Protein AF-A0A9E4MDE5-F1 (afdb_monomer_lite)

pLDDT: mean 91.6, std 9.08, range [56.97, 98.19]

Secondary structure (DSSP, 8-state):
-HHHHHHHHHHHHHHHHHT-SPPSS--HHHHHHHHHHHHHHHHHHHHHHS-GGGPPPHHHHHHHHHHHHHHHHHHHHTTSS-HHHHHHHHHHHHHHHHHHH--

Sequence (103 aa):
MKDAYAISRILLADVYDATAQEESAPAPPRQRLRRLALTLSTLLFAAAHAPAAKRAAPDEALDHLNEMTLTIGACESGGVLSAAEAERLRQMSEALDRSLRDA

Radius of gyration: 13.7 Å; chains: 1; boundi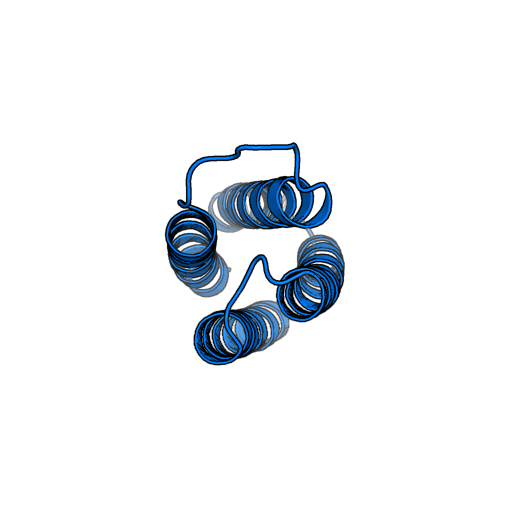ng box: 34×22×39 Å

Structure (mmCIF, N/CA/C/O backbone):
data_AF-A0A9E4MDE5-F1
#
_entry.id   AF-A0A9E4MDE5-F1
#
loop_
_atom_site.group_PDB
_atom_site.id
_atom_site.type_symbol
_atom_site.label_atom_id
_atom_site.label_alt_id
_atom_site.label_comp_id
_atom_site.label_asym_id
_atom_site.label_entity_id
_atom_site.label_seq_id
_atom_site.pdbx_PDB_ins_code
_atom_site.Cartn_x
_atom_site.Cartn_y
_atom_site.Cartn_z
_atom_site.occupancy
_atom_site.B_iso_or_equiv
_atom_site.auth_seq_id
_atom_site.auth_comp_id
_atom_site.auth_asym_id
_atom_s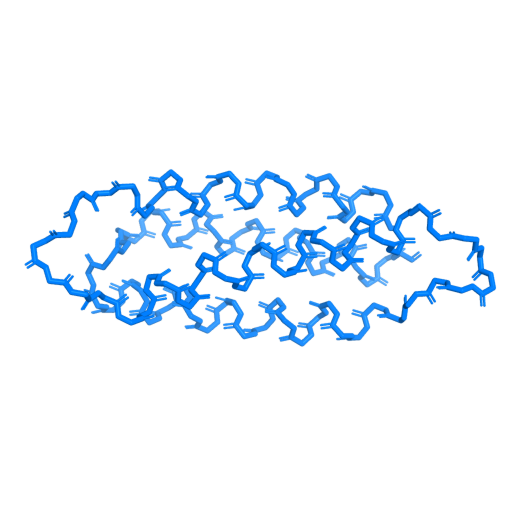ite.auth_atom_id
_atom_site.pdbx_PDB_model_num
ATOM 1 N N . MET A 1 1 ? 8.724 -5.672 -11.838 1.00 88.44 1 MET A N 1
ATOM 2 C CA . MET A 1 1 ? 7.795 -4.507 -11.933 1.00 88.44 1 MET A CA 1
ATOM 3 C C . MET A 1 1 ? 6.321 -4.845 -12.186 1.00 88.44 1 MET A C 1
ATOM 5 O O . MET A 1 1 ? 5.483 -4.262 -11.511 1.00 88.44 1 MET A O 1
ATOM 9 N N . LYS A 1 2 ? 5.950 -5.724 -13.137 1.00 89.19 2 LYS A N 1
ATOM 10 C CA . LYS A 1 2 ? 4.522 -6.046 -13.386 1.00 89.19 2 LYS A CA 1
ATOM 11 C C . LYS A 1 2 ? 3.832 -6.693 -12.176 1.00 89.19 2 LYS A C 1
ATOM 13 O O . LYS A 1 2 ? 2.707 -6.317 -11.861 1.00 89.19 2 LYS A O 1
ATOM 18 N N . ASP A 1 3 ? 4.532 -7.586 -11.481 1.00 93.94 3 ASP A N 1
ATOM 19 C CA . ASP A 1 3 ? 4.011 -8.261 -10.286 1.00 93.94 3 ASP A CA 1
ATOM 20 C C . ASP A 1 3 ? 3.831 -7.282 -9.123 1.00 93.94 3 ASP A C 1
ATOM 22 O O . ASP A 1 3 ? 2.745 -7.205 -8.557 1.00 93.94 3 ASP A O 1
ATOM 26 N N . ALA A 1 4 ? 4.834 -6.437 -8.858 1.00 94.88 4 ALA A N 1
ATOM 27 C CA . ALA A 1 4 ? 4.733 -5.355 -7.878 1.00 94.88 4 ALA A CA 1
ATOM 28 C C . ALA A 1 4 ? 3.523 -4.444 -8.151 1.00 94.88 4 ALA A C 1
ATOM 30 O O . ALA A 1 4 ? 2.773 -4.105 -7.238 1.00 94.88 4 ALA A O 1
ATOM 31 N N . TYR A 1 5 ? 3.261 -4.101 -9.418 1.00 95.56 5 TYR A N 1
ATOM 32 C CA . TYR A 1 5 ? 2.055 -3.356 -9.770 1.00 95.56 5 TYR A CA 1
ATOM 33 C C . TYR A 1 5 ? 0.767 -4.144 -9.468 1.00 95.56 5 TYR A C 1
ATOM 35 O O . TYR A 1 5 ? -0.151 -3.586 -8.865 1.00 95.56 5 TYR A O 1
ATOM 43 N N . ALA A 1 6 ? 0.688 -5.428 -9.826 1.00 96.62 6 ALA A N 1
ATOM 44 C CA . ALA A 1 6 ? -0.481 -6.258 -9.526 1.00 96.62 6 ALA A CA 1
ATOM 45 C C . ALA A 1 6 ? -0.756 -6.349 -8.013 1.00 96.62 6 ALA A C 1
ATOM 47 O O . ALA A 1 6 ? -1.888 -6.118 -7.585 1.00 96.62 6 ALA A O 1
ATOM 48 N N . ILE A 1 7 ? 0.285 -6.581 -7.208 1.00 97.38 7 ILE A N 1
ATOM 49 C CA . ILE A 1 7 ? 0.215 -6.601 -5.740 1.00 97.38 7 ILE A CA 1
ATOM 50 C C . ILE A 1 7 ? -0.256 -5.240 -5.207 1.00 97.38 7 ILE A C 1
ATOM 52 O O . ILE A 1 7 ? -1.181 -5.180 -4.400 1.00 97.38 7 ILE A O 1
ATOM 56 N N . SER A 1 8 ? 0.300 -4.133 -5.714 1.00 97.44 8 SER A N 1
ATOM 57 C CA . SER A 1 8 ? -0.072 -2.779 -5.270 1.00 97.44 8 SER A CA 1
ATOM 58 C C . SER A 1 8 ? -1.555 -2.450 -5.480 1.00 97.44 8 SER A C 1
ATOM 60 O O . SER A 1 8 ? -2.138 -1.706 -4.696 1.00 97.44 8 SER A O 1
ATOM 62 N N . ARG A 1 9 ? -2.195 -3.018 -6.512 1.00 97.75 9 ARG A N 1
ATOM 63 C CA . ARG A 1 9 ? -3.631 -2.825 -6.763 1.00 97.75 9 ARG A CA 1
ATOM 64 C C . ARG A 1 9 ? -4.504 -3.573 -5.766 1.00 97.75 9 ARG A C 1
ATOM 66 O O . ARG A 1 9 ? -5.542 -3.049 -5.375 1.00 97.75 9 ARG A O 1
ATOM 73 N N . ILE A 1 10 ? -4.098 -4.783 -5.387 1.00 97.75 10 ILE A N 1
ATOM 74 C CA . ILE A 1 10 ? -4.790 -5.571 -4.360 1.00 97.75 10 ILE A CA 1
ATOM 75 C C . ILE A 1 10 ? -4.670 -4.844 -3.021 1.00 97.75 10 ILE A C 1
ATOM 77 O O . ILE A 1 10 ? -5.672 -4.612 -2.355 1.00 97.75 10 ILE A O 1
ATOM 81 N N . LEU A 1 11 ? -3.464 -4.380 -2.691 1.00 97.62 11 LEU A N 1
ATOM 82 C CA . LEU A 1 11 ? -3.203 -3.587 -1.494 1.00 97.62 11 LEU A CA 1
ATOM 83 C C . LEU A 1 11 ? -4.035 -2.298 -1.448 1.00 97.62 11 LEU A C 1
ATOM 85 O O . LEU A 1 11 ? -4.596 -1.964 -0.409 1.00 97.62 11 LEU A O 1
ATOM 89 N N . LEU A 1 12 ? -4.166 -1.596 -2.577 1.00 98.12 12 LEU A N 1
ATOM 90 C CA . LEU A 1 12 ? -5.030 -0.422 -2.688 1.00 98.12 12 LEU A CA 1
ATOM 91 C C . LEU A 1 12 ? -6.495 -0.755 -2.380 1.00 98.12 12 LEU A C 1
ATOM 93 O O . LEU A 1 12 ? -7.123 -0.029 -1.614 1.00 98.12 12 LEU A O 1
ATOM 97 N N . ALA A 1 13 ? -7.034 -1.832 -2.955 1.00 97.56 13 ALA A N 1
ATOM 98 C CA . ALA A 1 13 ? -8.408 -2.257 -2.688 1.00 97.56 13 ALA A CA 1
ATOM 99 C C . ALA A 1 13 ? -8.605 -2.600 -1.202 1.00 97.56 13 ALA A C 1
ATOM 101 O O . ALA A 1 13 ? -9.494 -2.042 -0.562 1.00 97.56 13 ALA A O 1
ATOM 102 N N . ASP A 1 14 ? -7.702 -3.403 -0.632 1.00 97.00 14 ASP A N 1
ATOM 103 C CA . ASP A 1 14 ? -7.742 -3.804 0.777 1.00 97.00 14 ASP A CA 1
ATOM 104 C C . ASP A 1 14 ? -7.686 -2.593 1.725 1.00 97.00 14 ASP A C 1
ATOM 106 O O . ASP A 1 14 ? -8.397 -2.554 2.728 1.00 97.00 14 ASP A O 1
ATOM 110 N N . VAL A 1 15 ? -6.881 -1.570 1.407 1.00 97.12 15 VAL A N 1
ATOM 111 C CA . VAL A 1 15 ? -6.831 -0.320 2.184 1.00 97.12 15 VAL A CA 1
ATOM 112 C C . VAL A 1 15 ? -8.169 0.414 2.150 1.00 97.12 15 VAL A C 1
ATOM 114 O O . VAL A 1 15 ? -8.612 0.926 3.180 1.00 97.12 15 VAL A O 1
ATOM 117 N N . TYR A 1 16 ? -8.812 0.518 0.987 1.00 94.94 16 TYR A N 1
ATOM 118 C CA . TYR A 1 16 ? -10.093 1.219 0.878 1.00 94.94 16 TYR A CA 1
ATOM 119 C C . TYR A 1 16 ? -11.216 0.465 1.589 1.00 94.94 16 TYR A C 1
ATOM 121 O O . TYR A 1 16 ? -11.992 1.109 2.298 1.00 94.94 16 TYR A O 1
ATOM 129 N N . ASP A 1 17 ? -11.236 -0.863 1.486 1.00 94.50 17 ASP A N 1
ATOM 130 C CA . ASP A 1 17 ? -12.196 -1.721 2.183 1.00 94.50 17 ASP A CA 1
ATOM 131 C C . ASP A 1 17 ? -12.035 -1.612 3.705 1.00 94.50 17 ASP A C 1
ATOM 133 O O . ASP A 1 17 ? -12.991 -1.282 4.409 1.00 94.50 17 ASP A O 1
ATOM 137 N N . ALA A 1 18 ? -10.810 -1.773 4.219 1.00 93.31 18 ALA A N 1
ATOM 138 C CA . ALA A 1 18 ? -10.527 -1.717 5.656 1.00 93.31 18 ALA A CA 1
ATOM 139 C C . ALA A 1 18 ? -10.761 -0.326 6.271 1.00 93.31 18 ALA A C 1
ATOM 141 O O . ALA A 1 18 ? -10.888 -0.168 7.481 1.00 93.31 18 ALA A O 1
ATOM 142 N N . THR A 1 19 ? -10.821 0.717 5.443 1.00 91.56 19 THR A N 1
ATOM 143 C CA . THR A 1 19 ? -11.058 2.088 5.902 1.00 91.56 19 THR A CA 1
ATOM 144 C C . THR A 1 19 ? -12.454 2.605 5.564 1.00 91.56 19 THR A C 1
ATOM 146 O O . THR A 1 19 ? -12.715 3.787 5.781 1.00 91.56 19 THR A O 1
ATOM 149 N N . ALA A 1 20 ? -13.349 1.771 5.023 1.00 87.75 20 ALA A N 1
ATOM 150 C CA . ALA A 1 20 ? -14.625 2.186 4.435 1.00 87.75 20 ALA A CA 1
ATOM 151 C C . ALA A 1 20 ? -15.642 2.790 5.425 1.00 87.75 20 ALA A C 1
ATOM 153 O O . ALA A 1 20 ? -16.583 3.444 4.983 1.00 87.75 20 ALA A O 1
ATOM 154 N N . GLN A 1 21 ? -15.463 2.607 6.739 1.00 78.69 21 GLN A N 1
ATOM 155 C CA . GLN A 1 21 ? -16.400 3.105 7.753 1.00 78.69 21 GLN A CA 1
ATOM 156 C C . GLN A 1 21 ? -16.634 4.623 7.657 1.00 78.69 21 GLN A C 1
ATOM 158 O O . GLN A 1 21 ? -15.680 5.408 7.600 1.00 78.69 21 GLN A O 1
ATOM 163 N N . GLU A 1 22 ? -17.908 5.029 7.695 1.00 65.50 22 GLU A N 1
ATOM 164 C CA . GLU A 1 22 ? -18.331 6.433 7.653 1.00 65.50 22 GLU A CA 1
ATOM 165 C C . GLU A 1 22 ? -17.695 7.250 8.792 1.00 65.50 22 GLU A C 1
ATOM 167 O O . GLU A 1 22 ? -17.634 6.821 9.945 1.00 65.50 22 GLU A O 1
ATOM 172 N N . GLU A 1 23 ? -17.165 8.430 8.454 1.00 62.12 23 GLU A N 1
ATOM 173 C CA . GLU A 1 23 ? -16.546 9.337 9.424 1.00 62.12 23 GLU A CA 1
ATOM 174 C C . GLU A 1 23 ? -17.622 10.107 10.198 1.00 62.12 23 GLU A C 1
ATOM 176 O O . GLU A 1 23 ? -18.412 10.841 9.609 1.00 62.12 23 GLU A O 1
ATOM 181 N N . SER A 1 24 ? -17.594 10.028 11.531 1.00 57.38 24 SER A N 1
ATOM 182 C CA . SER A 1 24 ? -18.190 11.066 12.387 1.00 57.38 24 SER A CA 1
ATOM 183 C C . SER A 1 24 ? -17.218 12.231 12.635 1.00 57.38 24 SER A C 1
ATOM 185 O O . SER A 1 24 ? -17.646 13.331 12.982 1.00 57.38 24 SER A O 1
ATOM 187 N N . ALA A 1 25 ? -15.914 12.006 12.426 1.00 56.97 25 ALA A N 1
ATOM 188 C CA . ALA A 1 25 ? -14.837 12.985 12.526 1.00 56.97 25 ALA A CA 1
ATOM 189 C C . ALA A 1 25 ? -13.651 12.580 11.623 1.00 56.97 25 ALA A C 1
ATOM 191 O O . ALA A 1 25 ? -13.461 11.385 11.374 1.00 56.97 25 ALA A O 1
ATOM 192 N N . PRO A 1 26 ? -12.831 13.540 11.155 1.00 62.12 26 PRO A N 1
ATOM 193 C CA . PRO A 1 26 ? -11.659 13.240 10.341 1.00 62.12 26 PRO A CA 1
ATOM 194 C C . PRO A 1 26 ? -10.649 12.397 11.125 1.00 62.12 26 PRO A C 1
ATOM 196 O O . PRO A 1 26 ? -10.233 12.780 12.219 1.00 62.12 26 PRO A O 1
ATOM 199 N N . ALA A 1 27 ? -10.213 11.280 10.538 1.00 76.12 27 ALA A N 1
ATOM 200 C CA . ALA A 1 27 ? -9.119 10.459 11.055 1.00 76.12 27 ALA A CA 1
ATOM 201 C C . ALA A 1 27 ? -7.860 10.671 10.187 1.00 76.12 27 ALA A C 1
ATOM 203 O O . ALA A 1 27 ? -7.705 9.999 9.162 1.00 76.12 27 ALA A O 1
ATOM 204 N N . PRO A 1 28 ? -6.927 11.575 10.560 1.00 82.75 28 PRO A N 1
ATOM 205 C CA . PRO A 1 28 ? -5.747 11.881 9.744 1.00 82.75 28 PRO 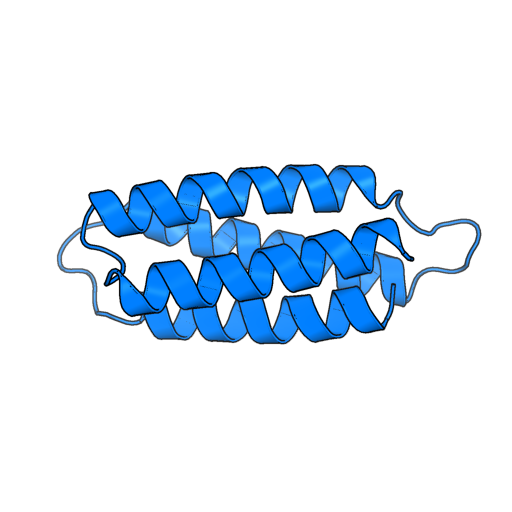A CA 1
ATOM 206 C C . PRO A 1 28 ? -4.928 10.652 9.294 1.00 82.75 28 PRO A C 1
ATOM 208 O O . PRO A 1 28 ? -4.527 10.619 8.126 1.00 82.75 28 PRO A O 1
ATOM 211 N N . PRO A 1 29 ? -4.721 9.608 10.132 1.00 88.12 29 PRO A N 1
ATOM 212 C CA . PRO A 1 29 ? -4.022 8.390 9.712 1.00 88.12 29 PRO A CA 1
ATOM 213 C C . PRO A 1 29 ? -4.725 7.654 8.563 1.00 88.12 29 PRO A C 1
ATOM 215 O O . PRO A 1 29 ? -4.065 7.197 7.633 1.00 88.12 29 PRO A O 1
ATOM 218 N N . ARG A 1 30 ? -6.064 7.614 8.568 1.00 90.62 30 ARG A N 1
ATOM 219 C CA . ARG A 1 30 ? -6.883 6.958 7.537 1.00 90.62 30 ARG A CA 1
ATOM 220 C C . ARG A 1 30 ? -6.677 7.595 6.166 1.00 90.62 30 ARG A C 1
ATOM 222 O O . ARG A 1 30 ? -6.426 6.908 5.178 1.00 90.62 30 ARG A O 1
ATOM 229 N N . GLN A 1 31 ? -6.783 8.923 6.104 1.00 92.25 31 GLN A N 1
ATOM 230 C CA . GLN A 1 31 ? -6.620 9.672 4.857 1.00 92.25 31 GLN A CA 1
ATOM 231 C C . GLN A 1 31 ? -5.188 9.562 4.325 1.00 92.25 31 GLN A C 1
ATOM 233 O O . GLN A 1 31 ? -4.990 9.420 3.116 1.00 92.25 31 GLN A O 1
ATOM 238 N N . ARG A 1 32 ? -4.193 9.575 5.224 1.00 94.75 32 ARG A N 1
ATOM 239 C CA . ARG A 1 32 ? -2.789 9.343 4.867 1.00 94.75 32 ARG A CA 1
ATOM 240 C C . ARG A 1 32 ? -2.587 7.946 4.285 1.00 94.75 32 ARG A C 1
ATOM 242 O O . ARG A 1 32 ? -1.986 7.838 3.222 1.00 94.75 32 ARG A O 1
ATOM 249 N N . LEU A 1 33 ? -3.146 6.910 4.915 1.00 96.31 33 LEU A N 1
ATOM 250 C CA . LEU A 1 33 ? -3.037 5.526 4.447 1.00 96.31 33 LEU A CA 1
ATOM 251 C C . LEU A 1 33 ? -3.613 5.359 3.033 1.00 96.31 33 LEU A C 1
ATOM 253 O O . LEU A 1 33 ? -2.936 4.844 2.145 1.00 96.31 33 LEU A O 1
ATOM 257 N N . ARG A 1 34 ? -4.825 5.878 2.795 1.00 95.81 34 ARG A N 1
ATOM 258 C CA . ARG A 1 34 ? -5.463 5.871 1.465 1.00 95.81 34 ARG A CA 1
ATOM 259 C C . ARG A 1 34 ? -4.624 6.582 0.408 1.00 95.81 34 ARG A C 1
ATOM 261 O O . ARG A 1 34 ? -4.516 6.102 -0.719 1.00 95.81 34 ARG A O 1
ATOM 268 N N . ARG A 1 35 ? -4.037 7.732 0.762 1.00 96.56 35 ARG A N 1
ATOM 269 C CA . ARG A 1 35 ? -3.186 8.506 -0.149 1.00 96.56 35 ARG A CA 1
ATOM 270 C C . ARG A 1 35 ? -1.914 7.742 -0.497 1.00 96.56 35 ARG A C 1
ATOM 272 O O . ARG A 1 35 ? -1.601 7.644 -1.675 1.00 96.56 35 ARG A O 1
ATOM 279 N N . LEU A 1 36 ? -1.225 7.177 0.493 1.00 97.31 36 LEU A N 1
ATOM 280 C CA . LEU A 1 36 ? -0.004 6.400 0.275 1.00 97.31 36 LEU A CA 1
ATOM 281 C C . LEU A 1 36 ? -0.259 5.190 -0.626 1.00 97.31 36 LEU A C 1
ATOM 283 O O . LEU A 1 36 ? 0.470 4.999 -1.596 1.00 97.31 36 LEU A O 1
ATOM 287 N N . ALA A 1 37 ? -1.340 4.443 -0.381 1.00 97.50 37 ALA A N 1
ATOM 288 C CA . ALA A 1 37 ? -1.717 3.307 -1.220 1.00 97.50 37 ALA A CA 1
ATOM 289 C C . ALA A 1 37 ? -1.989 3.721 -2.679 1.00 97.50 37 ALA A C 1
ATOM 291 O O . ALA A 1 37 ? -1.533 3.061 -3.617 1.00 97.50 37 ALA A O 1
ATOM 292 N N . LEU A 1 38 ? -2.697 4.839 -2.888 1.00 97.62 38 LEU A N 1
ATOM 293 C CA . LEU A 1 38 ? -2.981 5.365 -4.226 1.00 97.62 38 LEU A CA 1
ATOM 294 C C . LEU A 1 38 ? -1.705 5.835 -4.938 1.00 97.62 38 LEU A C 1
ATOM 296 O O . LEU A 1 38 ? -1.501 5.509 -6.111 1.00 97.62 38 LEU A O 1
ATOM 300 N N . THR A 1 39 ? -0.844 6.582 -4.241 1.00 96.25 39 THR A N 1
ATOM 301 C CA . THR A 1 39 ? 0.430 7.059 -4.790 1.00 96.25 39 THR A CA 1
ATOM 302 C C . THR A 1 39 ? 1.313 5.883 -5.184 1.00 96.25 39 THR A C 1
ATOM 304 O O . THR A 1 39 ? 1.790 5.838 -6.316 1.00 96.25 39 THR A O 1
ATOM 307 N N . LEU A 1 40 ? 1.462 4.890 -4.305 1.00 96.06 40 LEU A N 1
ATOM 308 C CA . LEU A 1 40 ? 2.271 3.703 -4.563 1.00 96.06 40 LEU A CA 1
ATOM 309 C C . LEU A 1 40 ? 1.764 2.927 -5.786 1.00 96.06 40 LEU A C 1
ATOM 311 O O . LEU A 1 40 ? 2.545 2.604 -6.679 1.00 96.06 40 LEU A O 1
ATOM 315 N N . SER A 1 41 ? 0.451 2.695 -5.888 1.00 96.62 41 SER A N 1
ATOM 316 C CA . SER A 1 41 ? -0.127 2.025 -7.060 1.00 96.62 41 SER A CA 1
ATOM 317 C C . SER A 1 41 ? 0.082 2.825 -8.354 1.00 96.62 41 SER A C 1
ATOM 319 O O . SER A 1 41 ? 0.359 2.242 -9.404 1.00 96.62 41 SER A O 1
ATOM 321 N N . THR A 1 42 ? 0.024 4.158 -8.284 1.00 95.31 42 THR A N 1
ATOM 322 C CA . THR A 1 42 ? 0.248 5.046 -9.437 1.00 95.31 42 THR A CA 1
ATOM 323 C C . THR A 1 42 ? 1.710 5.045 -9.889 1.00 95.31 42 THR A C 1
ATOM 325 O O . THR A 1 42 ? 1.982 4.921 -11.086 1.00 95.31 42 THR A O 1
ATOM 328 N N . LEU A 1 43 ? 2.656 5.125 -8.948 1.00 93.94 43 LEU A N 1
ATOM 329 C CA . LEU A 1 43 ? 4.093 5.034 -9.227 1.00 93.94 43 LEU A CA 1
ATOM 330 C C . LEU A 1 43 ? 4.433 3.699 -9.897 1.00 93.94 43 LEU A C 1
ATOM 332 O O . LEU A 1 43 ? 5.103 3.661 -10.932 1.00 93.94 43 LEU A O 1
ATOM 336 N N . LEU A 1 44 ? 3.905 2.598 -9.362 1.00 94.94 44 LEU A N 1
ATOM 337 C CA . LEU A 1 44 ? 4.160 1.263 -9.896 1.00 94.94 44 LEU A CA 1
ATOM 338 C C . LEU A 1 44 ? 3.467 1.016 -11.233 1.00 94.94 44 LEU A C 1
ATOM 340 O O . LEU A 1 44 ? 4.039 0.345 -12.092 1.00 94.94 44 LEU A O 1
ATOM 344 N N . PHE A 1 45 ? 2.292 1.607 -11.461 1.00 94.88 45 PHE A N 1
ATOM 345 C CA . PHE A 1 45 ? 1.679 1.634 -12.786 1.00 94.88 45 PHE A CA 1
ATOM 346 C C . PHE A 1 45 ? 2.603 2.315 -13.800 1.00 94.88 45 PHE A C 1
ATOM 348 O O . PHE A 1 45 ? 2.901 1.726 -14.843 1.00 94.88 45 PHE A O 1
ATOM 355 N N . ALA A 1 46 ? 3.085 3.521 -13.488 1.00 92.81 46 ALA A N 1
ATOM 356 C CA . ALA A 1 46 ? 3.971 4.270 -14.371 1.00 92.81 46 ALA A CA 1
ATOM 357 C C . ALA A 1 46 ? 5.255 3.481 -14.664 1.00 92.81 46 ALA A C 1
ATOM 359 O O . ALA A 1 46 ? 5.627 3.319 -15.825 1.00 92.81 46 ALA A O 1
ATOM 360 N N . ALA A 1 47 ? 5.885 2.903 -13.640 1.00 92.12 47 ALA A N 1
ATOM 361 C CA . ALA A 1 47 ? 7.103 2.116 -13.803 1.00 92.12 47 ALA A CA 1
ATOM 362 C C . ALA A 1 47 ? 6.883 0.806 -14.586 1.00 92.12 47 ALA A C 1
ATOM 364 O O . ALA A 1 47 ? 7.725 0.424 -15.401 1.00 92.12 47 ALA A O 1
ATOM 365 N N . ALA A 1 48 ? 5.748 0.124 -14.397 1.00 92.56 48 ALA A N 1
ATOM 366 C CA . ALA A 1 48 ? 5.427 -1.112 -15.115 1.00 92.56 48 ALA A CA 1
ATOM 367 C C . ALA A 1 48 ? 5.181 -0.895 -16.619 1.00 92.56 48 ALA A C 1
ATOM 369 O O . ALA A 1 48 ? 5.419 -1.814 -17.410 1.00 92.56 48 ALA A O 1
ATOM 370 N N . HIS A 1 49 ? 4.735 0.302 -17.012 1.00 92.19 49 HIS A N 1
ATOM 371 C CA . HIS A 1 49 ? 4.398 0.647 -18.398 1.00 92.19 49 HIS A CA 1
ATOM 372 C C . HIS A 1 49 ? 5.416 1.590 -19.058 1.00 92.19 49 HIS A C 1
ATOM 374 O O . HIS A 1 49 ? 5.327 1.847 -20.259 1.00 92.19 49 HIS A O 1
ATOM 380 N N . ALA A 1 50 ? 6.408 2.080 -18.311 1.00 89.19 50 ALA A N 1
ATOM 381 C CA . ALA A 1 50 ? 7.487 2.885 -18.858 1.00 89.19 50 ALA A CA 1
ATOM 382 C C . ALA A 1 50 ? 8.424 2.049 -19.758 1.00 89.19 50 ALA A C 1
ATOM 384 O O . ALA A 1 50 ? 8.718 0.880 -19.461 1.00 89.19 50 ALA A O 1
ATOM 385 N N . PRO A 1 51 ? 8.972 2.654 -20.832 1.00 86.06 51 PRO A N 1
ATOM 386 C CA . PRO A 1 51 ? 10.106 2.089 -21.559 1.00 86.06 51 PRO A CA 1
ATOM 387 C C . PRO A 1 51 ? 11.270 1.803 -20.603 1.00 86.06 51 PRO A C 1
ATOM 389 O O . PRO A 1 51 ? 11.478 2.564 -19.661 1.00 86.06 51 PRO A O 1
ATOM 392 N N . ALA A 1 52 ? 12.068 0.760 -20.862 1.00 81.44 52 ALA A N 1
ATOM 393 C CA . ALA A 1 52 ? 13.147 0.330 -19.958 1.00 81.44 52 ALA A CA 1
ATOM 394 C C . ALA A 1 52 ? 14.096 1.474 -19.544 1.00 81.44 52 ALA A C 1
ATOM 396 O O . ALA A 1 52 ? 14.438 1.587 -18.375 1.00 81.44 52 ALA A O 1
ATOM 397 N N . ALA A 1 53 ? 14.428 2.377 -20.474 1.00 79.00 53 ALA A N 1
ATOM 398 C CA . ALA A 1 53 ? 15.289 3.539 -20.234 1.00 79.00 53 ALA A CA 1
ATOM 399 C C . ALA A 1 53 ? 14.677 4.639 -19.334 1.00 79.00 53 ALA A C 1
ATOM 401 O O . ALA A 1 53 ? 15.364 5.595 -18.993 1.00 79.00 53 ALA A O 1
ATOM 402 N N . LYS A 1 54 ? 13.385 4.548 -18.998 1.00 78.00 54 LYS A N 1
ATOM 403 C CA . LYS A 1 54 ? 12.635 5.529 -18.193 1.00 78.00 54 LYS A CA 1
ATOM 404 C C . LYS A 1 54 ? 11.931 4.899 -16.990 1.00 78.00 54 LYS A C 1
ATOM 406 O O . LYS A 1 54 ? 11.071 5.541 -16.391 1.00 78.00 54 LYS A O 1
ATOM 411 N N . ARG A 1 55 ? 12.224 3.637 -16.662 1.00 77.69 55 ARG A N 1
ATOM 412 C CA . ARG A 1 55 ? 11.658 3.026 -15.457 1.00 77.69 55 ARG A CA 1
ATOM 413 C C . ARG A 1 55 ? 12.217 3.758 -14.244 1.00 77.69 55 ARG A C 1
ATOM 415 O O . ARG A 1 55 ? 13.431 3.864 -14.103 1.00 77.69 55 ARG A O 1
ATOM 422 N N . ALA A 1 56 ? 11.320 4.287 -13.418 1.00 72.69 56 ALA A N 1
ATOM 423 C CA . ALA A 1 56 ? 11.690 4.849 -12.129 1.00 72.69 56 ALA A CA 1
ATOM 424 C C . ALA A 1 56 ? 12.378 3.774 -11.274 1.00 72.69 56 ALA A C 1
ATOM 426 O O . ALA A 1 56 ? 12.057 2.586 -11.395 1.00 72.69 56 ALA A O 1
ATOM 427 N N . ALA A 1 57 ? 13.329 4.198 -10.441 1.00 73.06 57 ALA A N 1
ATOM 428 C CA . ALA A 1 57 ? 14.011 3.303 -9.518 1.00 73.06 57 ALA A CA 1
ATOM 429 C C . ALA A 1 57 ? 13.016 2.773 -8.466 1.00 73.06 57 ALA A C 1
ATOM 431 O O . ALA A 1 57 ? 12.151 3.531 -8.017 1.00 73.06 57 ALA A O 1
ATOM 432 N N . PRO A 1 58 ? 13.125 1.496 -8.057 1.00 85.81 58 PRO A N 1
ATOM 433 C CA . PRO A 1 58 ? 12.251 0.908 -7.040 1.00 85.81 58 PRO A CA 1
ATOM 434 C C . PRO A 1 58 ? 12.366 1.600 -5.671 1.00 85.81 58 PRO A C 1
ATOM 436 O O . PRO A 1 58 ? 11.449 1.478 -4.863 1.00 85.81 58 PRO A O 1
ATOM 439 N N . ASP A 1 59 ? 13.433 2.365 -5.431 1.00 89.25 59 ASP A N 1
ATOM 440 C CA . ASP A 1 59 ? 13.715 3.047 -4.163 1.00 89.25 59 ASP A CA 1
ATOM 441 C C . ASP A 1 59 ? 12.588 3.993 -3.718 1.00 89.25 59 ASP A C 1
ATOM 443 O O . ASP A 1 59 ? 12.147 3.923 -2.575 1.00 89.25 59 ASP A O 1
ATOM 447 N N . GLU A 1 60 ? 12.034 4.809 -4.624 1.00 92.00 60 GLU A N 1
ATOM 448 C CA . GLU A 1 60 ? 10.930 5.724 -4.281 1.00 92.00 60 GLU A CA 1
ATOM 449 C C . GLU A 1 60 ? 9.669 4.953 -3.849 1.00 92.00 60 GLU A C 1
ATOM 451 O O . GLU A 1 60 ? 8.969 5.339 -2.908 1.00 92.00 60 GLU A O 1
ATOM 456 N N . ALA A 1 61 ? 9.394 3.822 -4.507 1.00 94.19 61 ALA A N 1
ATOM 457 C CA . ALA A 1 61 ? 8.281 2.952 -4.145 1.00 94.19 61 ALA A CA 1
ATOM 458 C C . ALA A 1 61 ? 8.518 2.255 -2.795 1.00 94.19 61 ALA A C 1
ATOM 460 O O . ALA A 1 61 ? 7.574 2.107 -2.018 1.00 94.19 61 ALA A O 1
ATOM 461 N N . LEU A 1 62 ? 9.760 1.863 -2.495 1.00 95.75 62 LEU A N 1
ATOM 462 C CA . LEU A 1 62 ? 10.145 1.290 -1.203 1.00 95.75 62 LEU A CA 1
ATOM 463 C C . LEU A 1 62 ? 9.992 2.310 -0.066 1.00 95.75 62 LEU A C 1
ATOM 465 O O . LEU A 1 62 ? 9.454 1.967 0.987 1.00 95.75 62 LEU A O 1
ATOM 469 N N . ASP A 1 63 ? 10.374 3.569 -0.281 1.00 95.69 63 ASP A N 1
ATOM 470 C CA . ASP A 1 63 ? 10.187 4.638 0.707 1.00 95.69 63 ASP A CA 1
ATOM 471 C C . ASP A 1 63 ? 8.702 4.860 1.024 1.00 95.69 63 ASP A C 1
ATOM 473 O O . ASP A 1 63 ? 8.302 4.919 2.190 1.00 95.69 63 ASP A O 1
ATOM 477 N N . HIS A 1 64 ? 7.856 4.898 -0.010 1.00 95.62 64 HIS A N 1
ATOM 478 C CA . HIS A 1 64 ? 6.407 5.029 0.159 1.00 95.62 64 HIS A CA 1
ATOM 479 C C . HIS A 1 64 ? 5.787 3.812 0.855 1.00 95.62 64 HIS A C 1
ATOM 481 O O . HIS A 1 64 ? 4.880 3.960 1.676 1.00 95.62 64 HIS A O 1
ATOM 487 N N . LEU A 1 65 ? 6.275 2.609 0.555 1.00 97.25 65 LEU A N 1
ATOM 488 C CA . LEU A 1 65 ? 5.834 1.372 1.193 1.00 97.25 65 LEU A CA 1
ATOM 489 C C . LEU A 1 65 ? 6.214 1.322 2.682 1.00 97.25 65 LEU A C 1
ATOM 491 O O . LEU A 1 65 ? 5.398 0.919 3.516 1.00 97.25 65 LEU A O 1
ATOM 495 N N . ASN A 1 66 ? 7.411 1.794 3.034 1.00 97.44 66 ASN A N 1
ATOM 496 C CA . ASN A 1 66 ? 7.846 1.935 4.424 1.00 97.44 66 ASN A CA 1
ATOM 497 C C . ASN A 1 66 ? 6.959 2.931 5.181 1.00 97.44 66 ASN A C 1
ATOM 499 O O . ASN A 1 66 ? 6.461 2.625 6.267 1.00 97.44 66 ASN A O 1
ATOM 503 N N . GLU A 1 67 ? 6.692 4.100 4.593 1.00 97.31 67 GLU A N 1
ATOM 504 C CA . GLU A 1 67 ? 5.793 5.094 5.187 1.00 97.31 67 GLU A CA 1
ATOM 505 C C . GLU A 1 67 ? 4.369 4.544 5.368 1.00 97.31 67 GLU A C 1
ATOM 507 O O . GLU A 1 67 ? 3.718 4.772 6.395 1.00 97.31 67 GLU A O 1
ATOM 512 N N . MET A 1 68 ? 3.883 3.779 4.392 1.00 97.38 68 MET A N 1
ATOM 513 C CA . MET A 1 68 ? 2.572 3.144 4.458 1.00 97.38 68 MET A CA 1
ATOM 514 C C . MET A 1 68 ? 2.508 2.108 5.584 1.00 97.38 68 MET A C 1
ATOM 516 O O . MET A 1 68 ? 1.541 2.106 6.342 1.00 97.38 68 MET A O 1
ATOM 520 N N . THR A 1 69 ? 3.559 1.306 5.764 1.00 97.31 69 THR A N 1
ATOM 521 C CA . THR A 1 69 ? 3.662 0.312 6.846 1.00 97.31 69 THR A CA 1
ATOM 522 C C . THR A 1 69 ? 3.622 0.968 8.229 1.00 97.31 69 THR A C 1
ATOM 524 O O . THR A 1 69 ? 2.886 0.521 9.110 1.00 97.31 69 THR A O 1
ATOM 527 N N . LEU A 1 70 ? 4.326 2.091 8.412 1.00 97.25 70 LEU A N 1
ATOM 528 C CA . LEU A 1 70 ? 4.237 2.891 9.641 1.00 97.25 70 LEU A CA 1
ATOM 529 C C . LEU A 1 70 ? 2.824 3.456 9.852 1.00 97.25 70 LEU A C 1
ATOM 531 O O . LEU A 1 70 ? 2.297 3.458 10.966 1.00 97.25 70 LEU A O 1
ATOM 535 N N . THR A 1 71 ? 2.185 3.908 8.772 1.00 97.25 71 THR A N 1
ATOM 536 C CA . THR A 1 71 ? 0.831 4.470 8.820 1.00 97.25 71 THR A CA 1
ATOM 537 C C . THR A 1 71 ? -0.224 3.405 9.147 1.00 97.25 71 THR A C 1
ATOM 539 O O . THR A 1 71 ? -1.182 3.716 9.854 1.00 97.25 71 THR A O 1
ATOM 542 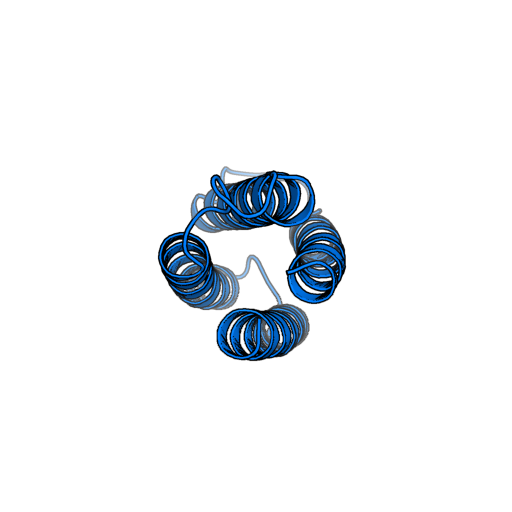N N . ILE A 1 72 ? -0.040 2.150 8.717 1.00 97.50 72 ILE A N 1
ATOM 543 C CA . ILE A 1 72 ? -0.881 1.011 9.125 1.00 97.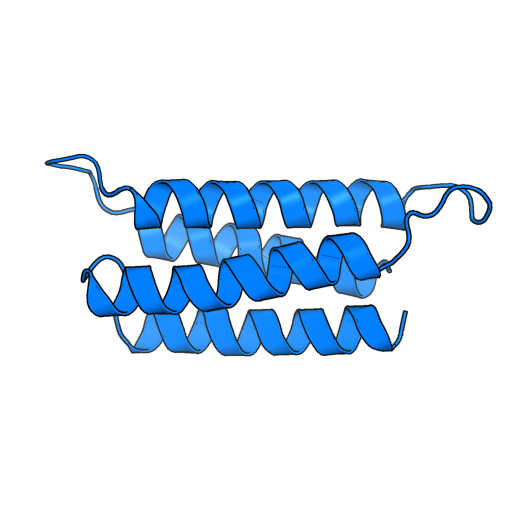50 72 ILE A CA 1
ATOM 544 C C . ILE A 1 72 ? -0.844 0.852 10.651 1.00 97.50 72 ILE A C 1
ATOM 546 O O . ILE A 1 72 ? -1.901 0.794 11.275 1.00 97.50 72 ILE A O 1
ATOM 550 N N . GLY A 1 73 ? 0.344 0.882 11.267 1.00 95.81 73 GLY A N 1
ATOM 551 C CA . GLY A 1 73 ? 0.484 0.800 12.728 1.00 95.81 73 GLY A CA 1
ATOM 552 C C . GLY A 1 73 ? -0.180 1.966 13.474 1.00 95.81 73 GLY A C 1
ATOM 553 O O . GLY A 1 73 ? -0.795 1.773 14.525 1.00 95.81 73 GLY A O 1
ATOM 554 N N . ALA A 1 74 ? -0.128 3.176 12.909 1.00 95.00 74 ALA A N 1
ATOM 555 C CA . ALA A 1 74 ? -0.850 4.329 13.451 1.00 95.00 74 ALA A CA 1
ATOM 556 C C . ALA A 1 74 ? -2.377 4.177 13.326 1.00 95.00 74 ALA A C 1
ATOM 558 O O . ALA A 1 74 ? -3.112 4.582 14.226 1.00 95.00 74 ALA A O 1
ATOM 559 N N . CYS A 1 75 ? -2.864 3.584 12.233 1.00 94.25 75 CYS A N 1
ATOM 560 C CA . CYS A 1 75 ? -4.285 3.298 12.045 1.00 94.25 75 CYS A CA 1
ATOM 561 C C . CYS A 1 75 ? -4.782 2.198 12.995 1.00 94.25 75 CYS A C 1
ATOM 563 O O . CYS A 1 75 ? -5.873 2.334 13.541 1.00 94.25 75 CYS A O 1
ATOM 565 N N . GLU A 1 76 ? -3.982 1.158 13.235 1.00 95.25 76 GLU A N 1
ATOM 566 C CA . GLU A 1 76 ? -4.257 0.117 14.237 1.00 95.25 76 GLU A CA 1
ATOM 567 C C . GLU A 1 76 ? -4.346 0.730 15.643 1.00 95.25 76 GLU A C 1
ATOM 569 O O . GLU A 1 76 ? -5.362 0.609 16.325 1.00 95.25 76 GLU A O 1
ATOM 574 N N . SER A 1 77 ? -3.325 1.495 16.042 1.00 93.50 77 SER A N 1
ATOM 575 C CA . SER A 1 77 ? -3.272 2.148 17.359 1.00 93.50 77 SER A CA 1
ATOM 576 C C . SER A 1 77 ? -4.388 3.181 17.560 1.00 93.50 77 SER A C 1
ATOM 578 O O . SER A 1 77 ? -4.851 3.395 18.677 1.00 93.50 77 SER A O 1
ATOM 580 N N . GLY A 1 78 ? -4.816 3.837 16.477 1.00 90.19 78 GLY A N 1
ATOM 581 C CA . GLY A 1 78 ? -5.894 4.826 16.470 1.00 90.19 78 GLY A CA 1
ATOM 582 C C . GLY A 1 78 ? -7.301 4.238 16.336 1.00 90.19 78 GLY A C 1
ATOM 583 O O . GLY A 1 78 ? -8.247 5.009 16.198 1.00 90.19 78 GLY A O 1
ATOM 584 N N . GLY A 1 79 ? -7.452 2.907 16.321 1.00 90.25 79 GLY A N 1
ATOM 585 C CA . GLY A 1 79 ? -8.749 2.235 16.185 1.00 90.25 79 GLY A CA 1
ATOM 586 C C . GLY A 1 79 ? -9.412 2.397 14.812 1.00 90.25 79 GLY A C 1
ATOM 587 O O . GLY A 1 79 ? -10.604 2.146 14.673 1.00 90.25 79 GLY A O 1
ATOM 588 N N . VAL A 1 80 ? -8.658 2.835 13.797 1.00 91.25 80 VAL A N 1
ATOM 589 C CA . VAL A 1 80 ? -9.123 2.921 12.404 1.00 91.25 80 VAL A CA 1
ATOM 590 C C . VAL A 1 80 ? -9.147 1.540 11.755 1.00 91.25 80 VAL A C 1
ATOM 592 O O . VAL A 1 80 ? -10.027 1.281 10.943 1.00 91.25 80 VAL A O 1
ATOM 595 N N . LEU A 1 81 ? -8.175 0.693 12.097 1.00 93.88 81 LEU A N 1
ATOM 596 C CA . LEU A 1 81 ? -8.075 -0.693 11.650 1.00 93.88 81 LEU A CA 1
ATOM 597 C C . LEU A 1 81 ? -8.196 -1.619 12.855 1.00 93.88 81 LEU A C 1
ATOM 599 O O . LEU A 1 81 ? -7.630 -1.344 13.915 1.00 93.88 81 LEU A O 1
ATOM 603 N N . SER A 1 82 ? -8.863 -2.752 12.674 1.00 94.94 82 SER A N 1
ATOM 604 C CA . SER A 1 82 ? -8.705 -3.892 13.573 1.00 94.94 82 SER A CA 1
ATOM 605 C C . SER A 1 82 ? -7.309 -4.510 13.428 1.00 94.94 82 SER A C 1
ATOM 607 O O . SER A 1 82 ? -6.655 -4.378 12.392 1.00 94.94 82 SER A O 1
ATOM 609 N N . ALA A 1 83 ? -6.869 -5.257 14.444 1.00 96.19 83 ALA A N 1
ATOM 610 C CA . ALA A 1 83 ? -5.593 -5.975 14.396 1.00 96.19 83 ALA A CA 1
ATOM 611 C C . ALA A 1 83 ? -5.511 -6.948 13.202 1.00 96.19 83 ALA A C 1
ATOM 613 O O . ALA A 1 83 ? -4.460 -7.089 12.581 1.00 96.19 83 ALA A O 1
ATOM 614 N N . ALA A 1 84 ? -6.630 -7.586 12.839 1.00 96.50 84 ALA A N 1
ATOM 615 C CA . ALA A 1 84 ? -6.691 -8.502 11.702 1.00 96.50 84 ALA A CA 1
ATOM 616 C C . ALA A 1 84 ? -6.533 -7.776 10.354 1.00 96.50 84 ALA A C 1
ATOM 618 O O . ALA A 1 84 ? -5.831 -8.264 9.469 1.00 96.50 84 ALA A O 1
ATOM 619 N N . GLU A 1 85 ? -7.153 -6.603 10.196 1.00 96.69 85 GLU A N 1
ATOM 620 C CA . GLU A 1 85 ? -6.997 -5.777 8.993 1.00 96.69 85 GLU A CA 1
ATOM 621 C C . GLU A 1 85 ? -5.578 -5.222 8.884 1.00 96.69 85 GLU A C 1
ATOM 623 O O . GLU A 1 85 ? -4.962 -5.319 7.824 1.00 96.69 85 GLU A O 1
ATOM 628 N N . ALA A 1 86 ? -5.030 -4.696 9.982 1.00 97.31 86 ALA A N 1
ATOM 629 C CA . ALA A 1 86 ? -3.661 -4.198 10.021 1.00 97.31 86 ALA A CA 1
ATOM 630 C C . ALA A 1 86 ? -2.653 -5.295 9.651 1.00 97.31 86 ALA A C 1
ATOM 632 O O . ALA A 1 86 ? -1.766 -5.068 8.829 1.00 97.31 86 ALA A O 1
ATOM 633 N N . GLU A 1 87 ? -2.828 -6.501 10.190 1.00 98.00 87 GLU A N 1
ATOM 634 C CA . GLU A 1 87 ? -1.968 -7.640 9.885 1.00 98.00 87 GLU A CA 1
ATOM 635 C C . GLU A 1 87 ? -2.055 -8.071 8.417 1.00 98.00 87 GLU A C 1
ATOM 637 O O . GLU A 1 87 ? -1.026 -8.250 7.765 1.00 98.00 87 GLU A O 1
ATOM 642 N N . ARG A 1 88 ? -3.265 -8.148 7.851 1.00 97.00 88 ARG A N 1
ATOM 643 C CA . ARG A 1 88 ? -3.448 -8.430 6.419 1.00 97.00 88 ARG A CA 1
ATOM 644 C C . ARG A 1 88 ? -2.731 -7.397 5.543 1.00 97.00 88 ARG A C 1
ATOM 646 O O . ARG A 1 88 ? -2.045 -7.767 4.589 1.00 97.00 88 ARG A O 1
ATOM 653 N N . LEU A 1 89 ? -2.861 -6.109 5.870 1.00 98.12 89 LEU A N 1
ATOM 654 C CA . LEU A 1 89 ? -2.202 -5.032 5.128 1.00 98.12 89 LEU A CA 1
ATOM 655 C C . LEU A 1 89 ? -0.672 -5.085 5.267 1.00 98.12 89 LEU A C 1
ATOM 657 O O . LEU A 1 89 ? 0.029 -4.830 4.284 1.00 98.12 89 LEU A O 1
ATOM 661 N N . ARG A 1 90 ? -0.138 -5.459 6.440 1.00 98.19 90 ARG A N 1
ATOM 662 C CA . ARG A 1 90 ? 1.304 -5.689 6.641 1.00 98.19 90 ARG A CA 1
ATOM 663 C C . ARG A 1 90 ? 1.818 -6.840 5.778 1.00 98.19 90 ARG A C 1
ATOM 665 O O . ARG A 1 90 ? 2.776 -6.645 5.038 1.00 98.19 90 ARG A O 1
ATOM 672 N N . GLN A 1 91 ? 1.144 -7.988 5.782 1.00 97.31 91 GLN A N 1
ATOM 673 C CA . GLN A 1 91 ? 1.536 -9.151 4.972 1.00 97.31 91 GLN A CA 1
ATOM 674 C C . GLN A 1 91 ? 1.553 -8.836 3.471 1.00 97.31 91 GLN A C 1
ATOM 676 O O . GLN A 1 91 ? 2.463 -9.238 2.742 1.00 97.31 91 GLN A O 1
ATOM 681 N N . MET A 1 92 ? 0.566 -8.071 3.003 1.00 97.31 92 MET A N 1
ATOM 682 C CA . MET A 1 92 ? 0.520 -7.615 1.617 1.00 97.31 92 MET A CA 1
ATOM 683 C C . MET A 1 92 ? 1.627 -6.594 1.306 1.00 97.31 92 MET A C 1
ATOM 685 O O . MET A 1 92 ? 2.220 -6.635 0.227 1.00 97.31 92 MET A O 1
ATOM 689 N N . SER A 1 93 ? 1.955 -5.717 2.260 1.00 97.81 93 SER A N 1
ATOM 690 C CA . SER A 1 93 ? 3.074 -4.774 2.139 1.00 97.81 93 SER A CA 1
ATOM 691 C C . SER A 1 93 ? 4.420 -5.504 2.061 1.00 97.81 93 SER A C 1
ATOM 693 O O . SER A 1 93 ? 5.246 -5.167 1.221 1.00 97.81 93 SER A O 1
ATOM 695 N N . GLU A 1 94 ? 4.625 -6.569 2.838 1.00 97.94 94 GLU A N 1
ATOM 696 C CA . GLU A 1 94 ? 5.824 -7.412 2.742 1.00 97.94 94 GLU A CA 1
ATOM 697 C C . GLU A 1 94 ? 5.928 -8.156 1.405 1.00 97.94 94 GLU A C 1
ATOM 699 O O . GLU A 1 94 ? 7.016 -8.295 0.843 1.00 97.94 94 GLU A O 1
ATOM 704 N N . ALA A 1 95 ? 4.805 -8.653 0.876 1.00 97.06 95 ALA A N 1
ATOM 705 C CA . ALA A 1 95 ? 4.783 -9.270 -0.448 1.00 97.06 95 ALA A CA 1
ATOM 706 C C . ALA A 1 95 ? 5.185 -8.266 -1.538 1.00 97.06 95 ALA A C 1
ATOM 708 O O . ALA A 1 95 ? 5.918 -8.620 -2.466 1.00 97.06 95 ALA A O 1
ATOM 709 N N . LEU A 1 96 ? 4.746 -7.013 -1.398 1.00 97.38 96 LEU A N 1
ATOM 710 C CA . LEU A 1 96 ? 5.131 -5.934 -2.294 1.00 97.38 96 LEU A CA 1
ATOM 711 C C . LEU A 1 96 ? 6.618 -5.581 -2.168 1.00 97.38 96 LEU A C 1
ATOM 713 O O . LEU A 1 96 ? 7.279 -5.475 -3.196 1.00 97.38 96 LEU A O 1
ATOM 717 N N . ASP A 1 97 ? 7.158 -5.458 -0.950 1.00 97.19 97 ASP A N 1
ATOM 718 C CA . ASP A 1 97 ? 8.583 -5.166 -0.714 1.00 97.19 97 ASP A CA 1
ATOM 719 C C . ASP A 1 97 ? 9.479 -6.211 -1.392 1.00 97.19 97 ASP A C 1
ATOM 721 O O . ASP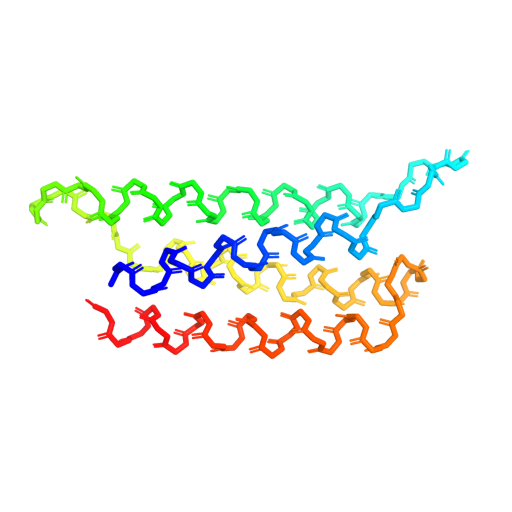 A 1 97 ? 10.353 -5.851 -2.182 1.00 97.19 97 ASP A O 1
ATOM 725 N N . ARG A 1 98 ? 9.190 -7.505 -1.191 1.00 96.75 98 ARG A N 1
ATOM 726 C CA . ARG A 1 98 ? 9.916 -8.593 -1.868 1.00 96.75 98 ARG A CA 1
ATOM 727 C C . ARG A 1 98 ? 9.847 -8.456 -3.388 1.00 96.75 98 ARG A C 1
ATOM 729 O O . ARG A 1 98 ? 10.873 -8.485 -4.058 1.00 96.75 98 ARG A O 1
ATOM 736 N N . SER A 1 99 ? 8.652 -8.218 -3.930 1.00 95.56 99 SER A N 1
ATOM 737 C CA . SER A 1 99 ? 8.474 -8.057 -5.377 1.00 95.56 99 SER A CA 1
ATOM 738 C C . SER A 1 99 ? 9.208 -6.840 -5.949 1.00 95.56 99 SER A C 1
ATOM 740 O O . SER A 1 99 ? 9.609 -6.879 -7.110 1.00 95.56 99 SER A O 1
ATOM 742 N N . LEU A 1 100 ? 9.383 -5.765 -5.173 1.00 94.44 100 LEU A N 1
ATOM 743 C CA . LEU A 1 100 ? 10.145 -4.582 -5.582 1.00 94.44 100 LEU A CA 1
ATOM 744 C C . LEU A 1 100 ? 11.653 -4.823 -5.571 1.00 94.44 100 LEU A C 1
ATOM 746 O O . LEU A 1 100 ? 12.347 -4.296 -6.435 1.00 94.44 100 LEU A O 1
ATOM 750 N N . ARG A 1 101 ? 12.155 -5.615 -4.620 1.00 93.44 101 ARG A N 1
ATOM 751 C CA . ARG A 1 101 ? 13.582 -5.958 -4.517 1.00 93.44 101 ARG A CA 1
ATOM 752 C C . ARG A 1 101 ? 14.032 -6.964 -5.574 1.00 93.44 101 ARG A C 1
ATOM 754 O O . ARG A 1 101 ? 15.185 -6.916 -5.990 1.00 93.44 101 ARG A O 1
ATOM 761 N N . ASP A 1 102 ? 13.126 -7.830 -6.016 1.00 90.81 102 ASP A N 1
ATOM 762 C CA . ASP A 1 102 ? 13.390 -8.846 -7.042 1.00 90.81 102 ASP A CA 1
ATOM 763 C C . ASP A 1 102 ? 13.206 -8.329 -8.492 1.00 90.81 102 ASP A C 1
ATOM 765 O O . ASP A 1 102 ? 13.450 -9.070 -9.448 1.00 90.81 102 ASP A O 1
ATOM 769 N N . ALA A 1 103 ? 12.716 -7.094 -8.674 1.00 80.38 103 ALA A N 1
ATOM 770 C CA . ALA A 1 103 ? 12.246 -6.528 -9.951 1.00 80.38 103 ALA A CA 1
ATOM 771 C C . ALA A 1 103 ? 13.314 -5.845 -10.816 1.00 80.38 103 ALA A C 1
ATOM 773 O O . ALA A 1 103 ? 13.058 -5.813 -12.050 1.00 80.38 103 ALA A O 1
#

Foldseek 3Di:
DVVLLVLLVVLLVLLCVQQVDDDPDDDVLSVLLNVLSVVLNVLVVCQVPDDPVPRDQLVVSLVSLVVNLVSLVVCCVVVSGPPVSSVVSNVSSVVSNVVSVVD